Protein AF-X1BH68-F1 (afdb_monomer_lite)

InterPro domains:
  IPR002208 SecY/SEC61-alpha family [PF00344] (69-133)
  IPR002208 SecY/SEC61-alpha family [PTHR10906] (10-138)
  IPR023201 SecY domain superfamily [G3DSA:1.10.3370.10] (1-149)
  IPR023201 SecY domain superfamily [SSF103491] (1-146)

Secondary structure (DSSP, 8-state):
-HHHHHHHHHSHHHHHHHHHHHHHHHHHHHHTT-BPTT--HHHHHHHHTSTHHHHHHHHHTSTTTTTBTTSSTTHHHHHHHHHHHHHHHH-HHHHHHHHTTHHHHHHHHHHHHHHHHHHHHHHHHHHHHHHHHTT--SS--HHHHHTT-

Structure (mmCIF, N/CA/C/O backbone):
data_AF-X1BH68-F1
#
_entry.id   AF-X1BH68-F1
#
loop_
_atom_site.group_PDB
_atom_site.id
_atom_site.type_symbol
_atom_site.label_atom_id
_atom_site.label_alt_id
_atom_site.label_comp_id
_atom_site.label_asym_id
_atom_site.label_entity_id
_atom_site.label_seq_id
_atom_site.pdbx_PDB_ins_code
_atom_site.Cartn_x
_atom_site.Cartn_y
_atom_site.Cartn_z
_atom_site.occupancy
_atom_site.B_iso_or_equiv
_atom_site.auth_seq_id
_atom_site.auth_comp_id
_atom_site.auth_asym_id
_atom_site.auth_atom_id
_atom_site.pdbx_PDB_model_num
ATOM 1 N N . MET A 1 1 ? 5.792 -16.057 27.750 1.00 71.38 1 MET A N 1
ATOM 2 C CA . MET A 1 1 ? 5.597 -15.995 26.280 1.00 71.38 1 MET A CA 1
ATOM 3 C C . MET A 1 1 ? 5.374 -17.365 25.641 1.00 71.38 1 MET A C 1
ATOM 5 O O . MET A 1 1 ? 4.354 -17.532 24.990 1.00 71.38 1 MET A O 1
ATOM 9 N N . PHE A 1 2 ? 6.230 -18.369 25.869 1.00 80.75 2 PHE A N 1
ATOM 10 C CA . PHE A 1 2 ? 6.104 -19.688 25.215 1.00 80.75 2 PHE A CA 1
ATOM 11 C C . PHE A 1 2 ?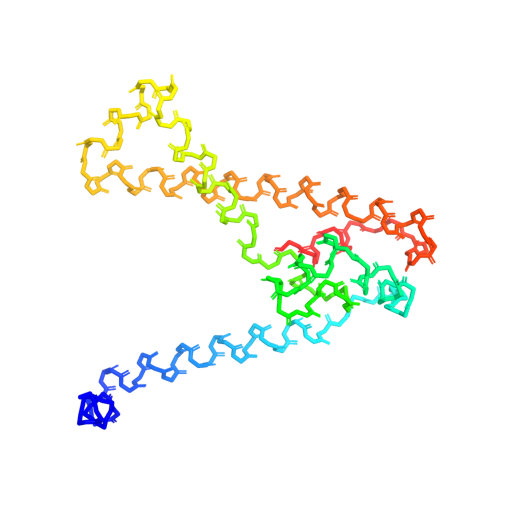 4.753 -20.394 25.457 1.00 80.75 2 PHE A C 1
ATOM 13 O O . PHE A 1 2 ? 4.131 -20.902 24.528 1.00 80.75 2 PHE A O 1
ATOM 20 N N . ARG A 1 3 ? 4.224 -20.329 26.689 1.00 80.12 3 ARG A N 1
ATOM 21 C CA . ARG A 1 3 ? 2.882 -20.847 27.024 1.00 80.12 3 ARG A CA 1
ATOM 22 C C . ARG A 1 3 ? 1.749 -20.152 26.255 1.00 80.12 3 ARG A C 1
ATOM 24 O O . ARG A 1 3 ? 0.751 -20.794 25.961 1.00 80.12 3 ARG A O 1
ATOM 31 N N . ALA A 1 4 ? 1.899 -18.872 25.903 1.00 81.19 4 ALA A N 1
ATOM 32 C CA . ALA A 1 4 ? 0.897 -18.135 25.130 1.00 81.19 4 ALA A CA 1
ATOM 33 C C . ALA A 1 4 ? 0.860 -18.602 23.667 1.00 81.19 4 ALA A C 1
ATOM 35 O O . ALA A 1 4 ? -0.222 -18.770 23.119 1.00 81.19 4 ALA A O 1
ATOM 36 N N . ILE A 1 5 ? 2.024 -18.900 23.077 1.00 81.69 5 ILE A N 1
ATOM 37 C CA . ILE A 1 5 ? 2.120 -19.485 21.731 1.00 81.69 5 ILE A CA 1
ATOM 38 C C . ILE A 1 5 ? 1.470 -20.875 21.723 1.00 81.69 5 ILE A C 1
ATOM 40 O O . ILE A 1 5 ? 0.596 -21.141 20.906 1.00 81.69 5 ILE A O 1
ATOM 44 N N . VAL A 1 6 ? 1.812 -21.739 22.685 1.00 82.75 6 VAL A N 1
ATOM 45 C CA . VAL A 1 6 ? 1.216 -23.085 22.794 1.00 82.75 6 VAL A CA 1
ATOM 46 C C . VAL A 1 6 ? -0.302 -23.018 23.018 1.00 82.75 6 VAL A C 1
ATOM 48 O O . VAL A 1 6 ? -1.054 -23.778 22.408 1.00 82.75 6 VAL A O 1
ATOM 51 N N . ASN A 1 7 ? -0.781 -22.081 23.839 1.00 80.81 7 ASN A N 1
ATOM 52 C CA . ASN A 1 7 ? -2.214 -21.885 24.062 1.00 80.81 7 ASN A CA 1
ATOM 53 C C . ASN A 1 7 ? -2.935 -21.314 22.830 1.00 80.81 7 ASN A C 1
ATOM 55 O O . ASN A 1 7 ? -4.075 -21.698 22.573 1.00 80.81 7 ASN A O 1
ATOM 59 N N . ALA A 1 8 ? -2.276 -20.472 22.029 1.00 79.44 8 ALA A N 1
ATOM 60 C CA . ALA A 1 8 ? -2.823 -19.964 20.772 1.00 79.44 8 ALA A CA 1
ATOM 61 C C . ALA A 1 8 ? -3.1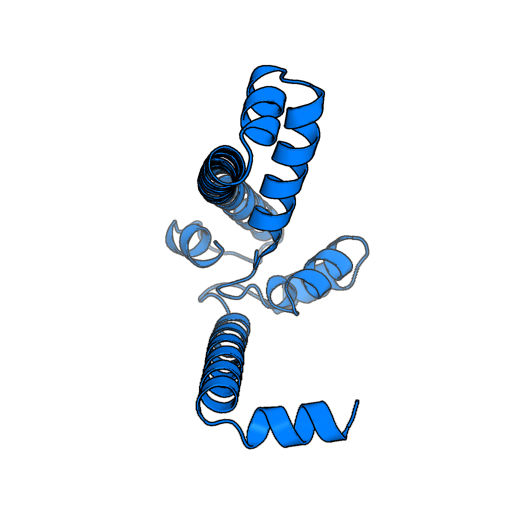08 -21.093 19.763 1.00 79.44 8 ALA A C 1
ATOM 63 O O . ALA A 1 8 ? -4.109 -21.040 19.053 1.00 79.44 8 ALA A O 1
ATOM 64 N N . PHE A 1 9 ? -2.294 -22.156 19.755 1.00 81.06 9 PHE A N 1
ATOM 65 C CA . PHE A 1 9 ? -2.546 -23.351 18.938 1.00 81.06 9 PHE A CA 1
ATOM 66 C C . PHE A 1 9 ? -3.611 -24.295 19.523 1.00 81.06 9 PHE A C 1
ATOM 68 O O . PHE A 1 9 ? -4.203 -25.077 18.777 1.00 81.06 9 PHE A O 1
ATOM 75 N N . ARG A 1 10 ? -3.888 -24.224 20.833 1.00 83.12 10 ARG A N 1
ATOM 76 C CA . ARG A 1 10 ? -4.943 -25.017 21.491 1.00 83.12 10 ARG A CA 1
ATOM 77 C C . ARG A 1 10 ? -6.341 -24.441 21.279 1.00 83.12 10 ARG A C 1
ATOM 79 O O . ARG A 1 10 ? -7.296 -25.199 21.134 1.00 83.12 10 ARG A O 1
ATOM 86 N N . ILE A 1 11 ? -6.479 -23.116 21.264 1.00 91.06 11 ILE A N 1
ATOM 87 C CA . ILE A 1 11 ? -7.777 -22.460 21.079 1.00 91.06 11 ILE A CA 1
ATOM 88 C C . ILE A 1 11 ? -8.183 -22.570 19.606 1.00 91.06 11 ILE A C 1
ATOM 90 O O . ILE A 1 11 ? -7.529 -22.002 18.731 1.00 91.06 11 ILE A O 1
ATOM 94 N N . LYS A 1 12 ? -9.287 -23.276 19.327 1.00 88.31 12 LYS A N 1
ATOM 95 C CA . LYS A 1 12 ? -9.767 -23.557 17.959 1.00 88.31 12 LYS A CA 1
ATOM 96 C C . LYS A 1 12 ? -9.915 -22.288 17.109 1.00 88.31 12 LYS A C 1
ATOM 98 O O . LYS A 1 12 ? -9.513 -22.290 15.949 1.00 88.31 12 LYS A O 1
ATOM 103 N N . GLU A 1 13 ? -10.446 -21.211 17.684 1.00 91.12 13 GLU A N 1
ATOM 104 C CA . GLU A 1 13 ? -10.624 -19.933 16.985 1.00 91.12 13 GLU A CA 1
ATOM 105 C C . GLU A 1 13 ? -9.285 -19.277 16.613 1.00 91.12 13 GLU A C 1
ATOM 107 O O . GLU A 1 13 ? -9.084 -18.884 15.464 1.00 91.12 13 GLU A O 1
ATOM 112 N N . VAL A 1 14 ? -8.340 -19.212 17.556 1.00 90.25 14 VAL A N 1
ATOM 113 C CA . VAL A 1 14 ? -7.022 -18.596 17.335 1.00 90.25 14 VAL A CA 1
ATOM 114 C C . VAL A 1 14 ? -6.209 -19.411 16.333 1.00 90.25 14 VAL A C 1
ATOM 116 O O . VAL A 1 14 ? -5.656 -18.846 15.392 1.00 90.25 14 VAL A O 1
ATOM 119 N N . ARG A 1 15 ? -6.214 -20.742 16.456 1.00 89.31 15 ARG A N 1
ATOM 120 C CA . ARG A 1 15 ? -5.587 -21.653 15.492 1.00 89.31 15 ARG A CA 1
ATOM 121 C C . ARG A 1 15 ? -6.118 -21.438 14.074 1.00 89.31 15 ARG A C 1
ATOM 123 O O . ARG A 1 15 ? -5.327 -21.368 13.140 1.00 89.31 15 ARG A O 1
ATOM 130 N N . ASN A 1 16 ? -7.435 -21.314 13.905 1.00 91.19 16 ASN A N 1
ATOM 131 C CA . ASN A 1 16 ? -8.033 -21.083 12.589 1.00 91.19 16 ASN A CA 1
ATOM 132 C C . ASN A 1 16 ? -7.607 -19.728 11.997 1.00 91.19 16 ASN A C 1
ATOM 134 O O . ASN A 1 16 ? -7.290 -19.665 10.812 1.00 91.19 16 ASN A O 1
ATOM 138 N N . ARG A 1 17 ? -7.528 -18.664 12.812 1.00 91.06 17 ARG A N 1
ATOM 139 C CA . ARG A 1 17 ? -7.006 -17.358 12.370 1.00 91.06 17 ARG A CA 1
ATOM 140 C C . ARG A 1 17 ? -5.525 -17.433 11.983 1.00 91.06 17 ARG A C 1
ATOM 142 O O . ARG A 1 17 ? -5.149 -16.875 10.961 1.00 91.06 17 ARG A O 1
ATOM 149 N N . ILE A 1 18 ? -4.697 -18.153 12.747 1.00 90.62 18 ILE A N 1
ATOM 150 C CA . ILE A 1 18 ? -3.273 -18.364 12.424 1.00 90.62 18 ILE A CA 1
ATOM 151 C C . ILE A 1 18 ? -3.125 -19.096 11.086 1.00 90.62 18 ILE A C 1
ATOM 153 O O . ILE A 1 18 ? -2.375 -18.641 10.226 1.00 90.62 18 ILE A O 1
ATOM 157 N N . LEU A 1 19 ? -3.852 -20.200 10.891 1.00 92.00 19 LEU A N 1
ATOM 158 C CA . LEU A 1 19 ? -3.818 -20.966 9.642 1.00 92.00 19 LEU A CA 1
ATOM 159 C C . LEU A 1 19 ? -4.281 -20.129 8.446 1.00 92.00 19 LEU A C 1
ATOM 161 O O . LEU A 1 19 ? -3.669 -20.199 7.385 1.00 92.00 19 LEU A O 1
ATOM 165 N N . PHE A 1 20 ? -5.311 -19.301 8.626 1.00 94.44 20 PHE A N 1
ATOM 166 C CA . PHE A 1 20 ? -5.771 -18.370 7.600 1.00 94.44 20 PHE A CA 1
ATOM 167 C C . PHE A 1 20 ? -4.694 -17.341 7.231 1.00 94.44 20 PHE A C 1
ATOM 169 O O . PHE A 1 20 ? -4.392 -17.167 6.053 1.00 94.44 20 PHE A O 1
ATOM 176 N N . THR A 1 21 ? -4.057 -16.712 8.224 1.00 93.44 21 THR A N 1
ATOM 177 C CA . THR A 1 21 ? -2.965 -15.757 7.988 1.00 93.44 21 THR A CA 1
ATOM 178 C C . THR A 1 21 ? -1.784 -16.417 7.275 1.00 93.44 21 THR A C 1
ATOM 180 O O . THR A 1 21 ? -1.284 -15.866 6.298 1.00 93.44 21 THR A O 1
ATOM 183 N N . ILE A 1 22 ? -1.356 -17.608 7.710 1.00 93.56 22 ILE A N 1
ATOM 184 C CA . ILE A 1 22 ? -0.287 -18.368 7.039 1.00 93.56 22 ILE A CA 1
ATOM 185 C C . ILE A 1 22 ? -0.690 -18.711 5.598 1.00 93.56 22 ILE A C 1
ATOM 187 O O . ILE A 1 22 ? 0.131 -18.573 4.695 1.00 93.56 22 ILE A O 1
ATOM 191 N N . GLY A 1 23 ? -1.947 -19.096 5.366 1.00 93.88 23 GLY A N 1
ATOM 192 C CA . GLY A 1 23 ? -2.481 -19.358 4.029 1.00 93.88 23 GLY A CA 1
ATOM 193 C C . GLY A 1 23 ? -2.400 -18.138 3.109 1.00 93.88 23 GLY A C 1
ATOM 194 O O . GLY A 1 23 ? -1.895 -18.248 1.994 1.00 93.88 23 GLY A O 1
ATOM 195 N N . ILE A 1 24 ? -2.810 -16.957 3.584 1.00 91.56 24 ILE A N 1
ATOM 196 C CA . ILE A 1 24 ? -2.679 -15.705 2.820 1.00 91.56 24 ILE A CA 1
ATOM 197 C C . ILE A 1 24 ? -1.209 -15.393 2.523 1.00 91.56 24 ILE A C 1
ATOM 199 O O . ILE A 1 24 ? -0.874 -15.051 1.390 1.00 91.56 24 ILE A O 1
ATOM 203 N N . LEU A 1 25 ? -0.319 -15.533 3.509 1.00 89.75 25 LEU A N 1
ATOM 204 C CA . LEU A 1 25 ? 1.114 -15.298 3.311 1.00 89.75 25 LEU A CA 1
ATOM 205 C C . LEU A 1 25 ? 1.718 -16.263 2.282 1.00 89.75 25 LEU A C 1
ATOM 207 O O . LEU A 1 25 ? 2.571 -15.853 1.496 1.00 89.75 25 LEU A O 1
ATOM 211 N N . ALA A 1 26 ? 1.267 -17.519 2.253 1.00 89.88 26 ALA A N 1
ATOM 212 C CA . ALA A 1 26 ? 1.681 -18.495 1.251 1.00 89.88 26 ALA A CA 1
ATOM 213 C C . ALA A 1 26 ? 1.212 -18.099 -0.160 1.00 89.88 26 ALA A C 1
ATOM 215 O O . ALA A 1 26 ? 2.006 -18.163 -1.095 1.00 89.88 26 ALA A O 1
ATOM 216 N N . ILE A 1 27 ? -0.031 -17.624 -0.311 1.00 88.88 27 ILE A N 1
ATOM 217 C CA . ILE A 1 27 ? -0.558 -17.118 -1.592 1.00 88.88 27 ILE A CA 1
ATOM 218 C C . ILE A 1 27 ? 0.239 -15.896 -2.063 1.00 88.88 27 ILE A C 1
ATOM 220 O O . ILE A 1 27 ? 0.662 -15.851 -3.217 1.00 88.88 27 ILE A O 1
ATOM 224 N N . TYR A 1 28 ? 0.506 -14.937 -1.171 1.00 84.94 28 TYR A N 1
ATOM 225 C CA . TYR A 1 28 ? 1.345 -13.776 -1.482 1.00 84.94 28 TYR A CA 1
ATOM 226 C C . TYR A 1 28 ? 2.746 -14.204 -1.936 1.00 84.94 28 TYR A C 1
ATOM 228 O O . TYR A 1 28 ? 3.239 -13.740 -2.961 1.00 84.94 28 TYR A O 1
ATOM 236 N N . ARG A 1 29 ? 3.374 -15.142 -1.214 1.00 84.75 29 ARG A N 1
ATOM 237 C CA . ARG A 1 29 ? 4.689 -15.691 -1.575 1.00 84.75 29 ARG A CA 1
ATOM 238 C C . ARG A 1 29 ? 4.678 -16.418 -2.913 1.00 84.75 29 ARG A C 1
ATOM 240 O O . ARG A 1 29 ? 5.662 -16.330 -3.639 1.00 84.75 29 ARG A O 1
ATOM 247 N N . PHE A 1 30 ? 3.601 -17.123 -3.242 1.00 85.56 30 PHE A N 1
ATOM 248 C CA . PHE A 1 30 ? 3.450 -17.751 -4.549 1.00 85.56 30 PHE A CA 1
ATOM 249 C C . PHE A 1 30 ? 3.375 -16.689 -5.652 1.00 85.56 30 PHE A C 1
ATOM 251 O O . PHE A 1 30 ? 4.158 -16.751 -6.592 1.00 85.56 30 PHE A O 1
ATOM 258 N N . GLY A 1 31 ? 2.539 -15.658 -5.488 1.00 81.00 31 GLY A N 1
ATOM 259 C CA . GLY A 1 31 ? 2.440 -14.549 -6.445 1.00 81.00 31 GLY A CA 1
ATOM 260 C C . GLY A 1 31 ? 3.740 -13.755 -6.618 1.00 81.00 31 GLY A C 1
ATOM 261 O O . GLY A 1 31 ? 4.093 -13.399 -7.736 1.00 81.00 31 GLY A O 1
ATOM 262 N N . ALA A 1 32 ? 4.510 -13.560 -5.545 1.00 76.31 32 ALA A N 1
ATOM 263 C CA . ALA A 1 32 ? 5.824 -12.909 -5.591 1.00 76.31 32 ALA A CA 1
ATOM 264 C C . ALA A 1 32 ? 6.911 -13.740 -6.309 1.00 76.31 32 ALA A C 1
ATOM 266 O O . ALA A 1 32 ? 7.971 -13.210 -6.633 1.00 76.31 32 ALA A O 1
ATOM 267 N N . ASN A 1 33 ? 6.672 -15.032 -6.559 1.00 79.50 33 ASN A N 1
ATOM 268 C CA . ASN A 1 33 ? 7.563 -15.887 -7.347 1.00 79.50 33 ASN A CA 1
ATOM 269 C C . ASN A 1 33 ? 7.128 -16.023 -8.814 1.00 79.50 33 ASN A C 1
ATOM 271 O O . ASN A 1 33 ? 7.909 -16.526 -9.619 1.00 79.50 33 ASN A O 1
ATOM 275 N N . ILE A 1 34 ? 5.909 -15.600 -9.167 1.00 79.75 34 ILE A N 1
ATOM 276 C CA . ILE A 1 34 ? 5.437 -15.592 -10.554 1.00 79.75 34 ILE A CA 1
ATOM 277 C C . ILE A 1 34 ? 5.993 -14.341 -11.224 1.00 79.75 34 ILE A C 1
ATOM 279 O O . ILE A 1 34 ? 5.527 -13.230 -10.967 1.00 79.75 34 ILE A O 1
ATOM 283 N N . THR A 1 35 ? 6.998 -14.529 -12.074 1.00 74.62 35 THR A N 1
ATOM 284 C CA . THR A 1 35 ? 7.562 -13.462 -12.901 1.00 74.62 35 THR A CA 1
ATOM 285 C C . THR A 1 35 ? 6.614 -13.099 -14.034 1.00 74.62 35 THR A C 1
ATOM 287 O O . THR A 1 35 ? 5.880 -13.941 -14.560 1.00 74.62 35 THR A O 1
ATOM 290 N N . LEU A 1 36 ? 6.616 -11.825 -14.413 1.00 72.38 36 LEU A N 1
ATOM 291 C CA . LEU A 1 36 ? 5.774 -11.355 -15.502 1.00 72.38 36 LEU A CA 1
ATOM 292 C C . LEU A 1 36 ? 6.259 -11.912 -16.847 1.00 72.38 36 LEU A C 1
ATOM 294 O O . LEU A 1 36 ? 7.455 -11.843 -17.151 1.00 72.38 36 LEU A O 1
ATOM 298 N N . PRO A 1 37 ? 5.352 -12.454 -17.680 1.00 66.25 37 PRO A N 1
ATOM 299 C CA . PRO A 1 37 ? 5.728 -13.003 -18.972 1.00 66.25 37 PRO A CA 1
ATOM 300 C C . PRO A 1 37 ? 6.276 -11.897 -19.882 1.00 66.25 37 PRO A C 1
ATOM 302 O O . PRO A 1 37 ? 5.675 -10.830 -20.032 1.00 66.25 37 PRO A O 1
ATOM 305 N N . GLY A 1 38 ? 7.423 -12.164 -20.509 1.00 64.62 38 GLY A N 1
ATOM 306 C CA . GLY A 1 38 ? 8.071 -11.238 -21.440 1.00 64.62 38 GLY A CA 1
ATOM 307 C C . GLY A 1 38 ? 9.028 -10.225 -20.805 1.00 64.62 38 GLY A C 1
ATOM 308 O O . GLY A 1 38 ? 9.470 -9.326 -21.515 1.00 64.62 38 GLY A O 1
ATOM 309 N N . VAL A 1 39 ? 9.361 -10.361 -19.516 1.00 69.69 39 VAL A N 1
ATOM 310 C CA . VAL A 1 39 ? 10.359 -9.518 -18.840 1.00 69.69 39 VAL A CA 1
ATOM 311 C C . VAL A 1 39 ? 11.651 -10.291 -18.601 1.00 69.69 39 VAL A C 1
ATOM 313 O O . VAL A 1 39 ? 11.632 -11.411 -18.089 1.00 69.69 39 VAL A O 1
ATOM 316 N N . ASP A 1 40 ? 12.781 -9.682 -18.956 1.00 71.56 40 ASP A N 1
ATOM 317 C CA . ASP A 1 40 ? 14.102 -10.233 -18.660 1.00 71.56 40 ASP A CA 1
ATOM 318 C C . ASP A 1 40 ? 14.544 -9.832 -17.244 1.00 71.56 40 ASP A C 1
ATOM 320 O O . ASP A 1 40 ? 15.091 -8.750 -17.016 1.00 71.56 40 ASP A O 1
ATOM 324 N N . ALA A 1 41 ? 14.281 -10.715 -16.277 1.00 68.56 41 ALA A N 1
ATOM 325 C CA . ALA A 1 41 ? 14.610 -10.496 -14.869 1.00 68.56 41 ALA A CA 1
ATOM 326 C C . ALA A 1 41 ? 16.124 -10.414 -14.602 1.00 68.56 41 ALA A C 1
ATOM 328 O O . ALA A 1 41 ? 16.525 -9.835 -13.596 1.00 68.56 41 ALA A O 1
ATOM 329 N N . THR A 1 42 ? 16.979 -10.945 -15.484 1.00 69.06 42 THR A N 1
ATOM 330 C CA . THR A 1 42 ? 18.437 -10.912 -15.264 1.00 69.06 42 THR A CA 1
ATOM 331 C C . THR A 1 42 ? 18.994 -9.493 -15.353 1.00 69.06 42 THR A C 1
ATOM 333 O O . THR A 1 42 ? 19.742 -9.069 -14.477 1.00 69.06 42 THR A O 1
ATOM 336 N N . LYS A 1 43 ? 18.509 -8.703 -16.317 1.00 67.88 43 LYS A N 1
ATOM 337 C CA . LYS A 1 43 ? 18.861 -7.280 -16.465 1.00 67.88 43 LYS A CA 1
ATOM 338 C C . LYS A 1 43 ? 18.321 -6.400 -15.338 1.00 67.88 43 LYS A C 1
ATOM 340 O O . LYS A 1 43 ? 18.854 -5.326 -15.075 1.00 67.88 43 LYS A O 1
ATOM 345 N N . ILE A 1 44 ? 17.241 -6.837 -14.690 1.00 69.75 44 ILE A N 1
ATOM 346 C CA . ILE A 1 44 ? 16.638 -6.141 -13.548 1.00 69.75 44 ILE A CA 1
ATOM 347 C C . ILE A 1 44 ? 17.439 -6.435 -12.280 1.00 69.75 44 ILE A C 1
ATOM 349 O O . ILE A 1 44 ? 17.736 -5.511 -11.530 1.00 69.75 44 ILE A O 1
ATOM 353 N N . LEU A 1 45 ? 17.853 -7.686 -12.069 1.00 68.19 45 LEU A N 1
ATOM 354 C CA . LEU A 1 45 ? 18.689 -8.077 -10.932 1.00 68.19 45 LEU A CA 1
ATOM 355 C C . LEU A 1 45 ? 20.017 -7.309 -10.899 1.00 68.19 45 LEU A C 1
ATOM 357 O O . LEU A 1 45 ? 20.372 -6.782 -9.848 1.00 68.19 45 LEU A O 1
ATOM 361 N N . GLU A 1 46 ? 20.685 -7.144 -12.045 1.00 68.75 46 GLU A N 1
ATOM 362 C CA . GLU A 1 46 ? 21.930 -6.360 -12.144 1.00 68.75 46 GLU A CA 1
ATOM 363 C C . GLU A 1 46 ? 21.754 -4.886 -11.729 1.00 68.75 46 GLU A C 1
ATOM 365 O O . GLU A 1 46 ? 22.675 -4.268 -11.198 1.00 68.75 46 GLU A O 1
ATOM 370 N N . GLN A 1 47 ? 20.563 -4.314 -11.929 1.00 66.19 47 GLN A N 1
ATOM 371 C CA . GLN A 1 47 ? 20.225 -2.952 -11.494 1.00 66.19 47 GLN A CA 1
ATOM 372 C C . GLN A 1 47 ? 19.837 -2.903 -10.007 1.00 66.19 47 GLN A C 1
ATOM 374 O O . GLN A 1 47 ? 20.162 -1.945 -9.302 1.00 66.19 47 GLN A O 1
ATOM 379 N N . VAL A 1 48 ? 19.140 -3.933 -9.517 1.00 67.75 48 VAL A N 1
ATOM 380 C CA . VAL A 1 48 ? 18.574 -3.995 -8.160 1.00 67.75 48 VAL A CA 1
ATOM 381 C C . VAL A 1 48 ? 19.633 -4.253 -7.086 1.00 67.75 48 VAL A C 1
ATOM 383 O O . VAL A 1 48 ? 19.466 -3.788 -5.959 1.00 67.75 48 VAL A O 1
ATOM 386 N N . GLU A 1 49 ? 20.759 -4.887 -7.421 1.00 65.62 49 GLU A N 1
ATOM 387 C CA . GLU A 1 49 ? 21.881 -5.091 -6.486 1.00 65.62 49 GLU A CA 1
ATOM 388 C C . GLU A 1 49 ? 22.584 -3.788 -6.051 1.00 65.62 49 GLU A C 1
ATOM 390 O O . GLU A 1 49 ? 23.427 -3.803 -5.152 1.00 65.62 49 GLU A O 1
ATOM 395 N N . THR A 1 50 ? 22.216 -2.636 -6.624 1.00 62.00 50 THR A N 1
ATOM 396 C CA . THR A 1 50 ? 22.843 -1.346 -6.317 1.00 62.00 50 THR A CA 1
ATOM 397 C C . THR A 1 50 ? 21.911 -0.371 -5.578 1.00 62.00 50 THR A C 1
ATOM 399 O O . THR A 1 50 ? 20.792 -0.066 -5.993 1.00 62.00 50 THR A O 1
ATOM 402 N N . GLY A 1 51 ? 22.396 0.177 -4.456 1.00 71.50 51 GLY A N 1
ATOM 403 C CA . GLY A 1 51 ? 21.845 1.377 -3.814 1.00 71.50 51 GLY A CA 1
ATOM 404 C C . GLY A 1 51 ? 20.384 1.292 -3.344 1.00 71.50 51 GLY A C 1
ATOM 405 O O . GLY A 1 51 ? 19.952 0.322 -2.725 1.00 71.50 51 GLY A O 1
ATOM 406 N N . VAL A 1 52 ? 19.621 2.363 -3.591 1.00 74.00 52 VAL A N 1
ATOM 407 C CA . VAL A 1 52 ? 18.231 2.545 -3.119 1.00 74.00 52 VAL A CA 1
ATOM 408 C C . VAL A 1 52 ? 17.284 1.468 -3.666 1.00 74.00 52 VAL A C 1
ATOM 410 O O . VAL A 1 52 ? 16.303 1.123 -3.006 1.00 74.00 52 VAL A O 1
ATOM 413 N N . MET A 1 53 ? 17.596 0.885 -4.827 1.00 72.62 53 MET A N 1
ATOM 414 C CA . MET A 1 53 ? 16.757 -0.129 -5.465 1.00 72.62 53 MET A CA 1
ATOM 415 C C . MET A 1 53 ? 16.738 -1.450 -4.683 1.00 72.62 53 MET A C 1
ATOM 417 O O . MET A 1 53 ? 15.681 -2.063 -4.544 1.00 72.62 53 MET A O 1
ATOM 421 N N . GLY A 1 54 ? 17.865 -1.839 -4.077 1.00 76.62 54 GLY A N 1
ATOM 422 C CA . GLY A 1 54 ? 17.937 -3.019 -3.210 1.00 76.62 54 GLY A CA 1
ATOM 423 C C . GLY A 1 54 ? 17.122 -2.862 -1.922 1.00 76.62 54 GLY A C 1
ATOM 424 O O . GLY A 1 54 ? 16.495 -3.810 -1.450 1.00 76.62 54 GLY A O 1
ATOM 425 N N . LEU A 1 55 ? 17.041 -1.639 -1.381 1.00 78.56 55 LEU A N 1
ATOM 426 C CA . LEU A 1 55 ? 16.151 -1.344 -0.255 1.00 78.56 55 LEU A CA 1
ATOM 427 C C . LEU A 1 55 ? 14.679 -1.481 -0.668 1.00 78.56 55 LEU A C 1
ATOM 429 O O . LEU A 1 55 ? 13.883 -2.051 0.078 1.00 78.56 55 LEU A O 1
ATOM 433 N N . MET A 1 56 ? 14.318 -1.000 -1.861 1.00 75.94 56 MET A N 1
ATOM 434 C CA . MET A 1 56 ? 12.965 -1.173 -2.397 1.00 75.94 56 MET A CA 1
ATOM 435 C C . MET A 1 56 ? 12.616 -2.656 -2.589 1.00 75.94 56 MET A C 1
ATOM 437 O O . MET A 1 56 ? 11.512 -3.069 -2.230 1.00 75.94 56 MET A O 1
ATOM 441 N N . ASP A 1 57 ? 13.559 -3.474 -3.064 1.00 80.31 57 ASP A N 1
ATOM 442 C CA . ASP A 1 57 ? 13.350 -4.913 -3.234 1.00 80.31 57 ASP A CA 1
ATOM 443 C C . ASP A 1 57 ? 13.159 -5.655 -1.903 1.00 80.31 57 ASP A C 1
ATOM 445 O O . ASP A 1 57 ? 12.231 -6.460 -1.776 1.00 80.31 57 ASP A O 1
ATOM 449 N N . LEU A 1 58 ? 13.934 -5.311 -0.870 1.00 81.00 58 LEU A N 1
ATOM 450 C CA . LEU A 1 58 ? 13.764 -5.854 0.484 1.00 81.00 58 LEU A CA 1
ATOM 451 C C . LEU A 1 58 ? 12.350 -5.627 1.029 1.00 81.00 58 LEU A C 1
ATOM 453 O O . LEU A 1 58 ? 11.738 -6.541 1.584 1.00 81.00 58 LEU A O 1
ATOM 457 N N . PHE A 1 59 ? 11.810 -4.426 0.840 1.00 77.00 59 PHE A N 1
ATOM 458 C CA . PHE A 1 59 ? 10.455 -4.093 1.275 1.00 77.00 59 PHE A CA 1
ATOM 459 C C . PHE A 1 59 ? 9.360 -4.730 0.404 1.00 77.00 59 PHE A C 1
ATOM 461 O O . PHE A 1 59 ? 8.258 -4.961 0.901 1.00 77.00 59 PHE A O 1
ATOM 468 N N . SER A 1 60 ? 9.654 -5.059 -0.858 1.00 74.69 60 SER A N 1
ATOM 469 C CA . SER A 1 60 ? 8.765 -5.865 -1.714 1.00 74.69 60 SER A CA 1
ATOM 470 C C . SER A 1 60 ? 8.818 -7.369 -1.383 1.00 74.69 60 SER A C 1
ATOM 472 O O . SER A 1 60 ? 7.919 -8.133 -1.741 1.00 74.69 60 SER A O 1
ATOM 474 N N . GLY A 1 61 ? 9.851 -7.809 -0.654 1.00 75.62 61 GLY A N 1
ATOM 475 C CA . GLY A 1 61 ? 10.095 -9.211 -0.312 1.00 75.62 61 GLY A CA 1
ATOM 476 C C . GLY A 1 61 ? 10.816 -10.010 -1.403 1.00 75.62 61 GLY A C 1
ATOM 477 O O . GLY A 1 61 ? 10.665 -11.237 -1.428 1.00 75.62 61 GLY A O 1
ATOM 478 N N . GLY A 1 62 ? 11.576 -9.338 -2.277 1.00 75.88 62 GLY A N 1
ATOM 479 C CA . GLY A 1 62 ? 12.272 -9.934 -3.426 1.00 75.88 62 GLY A CA 1
ATOM 480 C C . GLY A 1 62 ? 11.452 -9.961 -4.723 1.00 75.88 62 GLY A C 1
ATOM 481 O O . GLY A 1 62 ? 11.855 -10.594 -5.701 1.00 75.88 62 GLY A O 1
ATOM 482 N N . ALA A 1 63 ? 10.261 -9.352 -4.714 1.00 75.50 63 ALA A N 1
ATOM 483 C CA . ALA A 1 63 ? 9.339 -9.350 -5.848 1.00 75.50 63 ALA A CA 1
ATOM 484 C C . ALA A 1 63 ? 9.800 -8.391 -6.954 1.00 75.50 63 ALA A C 1
ATOM 486 O O . ALA A 1 63 ? 9.562 -8.652 -8.132 1.00 75.50 63 ALA A O 1
ATOM 487 N N . LEU A 1 64 ? 10.483 -7.309 -6.578 1.00 74.25 64 LEU A N 1
ATOM 488 C CA . LEU A 1 64 ? 10.946 -6.267 -7.482 1.00 74.25 64 LEU A CA 1
ATOM 489 C C . LEU A 1 64 ? 12.161 -6.723 -8.301 1.00 74.25 64 LEU A C 1
ATOM 491 O O . LEU A 1 64 ? 12.177 -6.527 -9.514 1.00 74.25 64 LEU A O 1
ATOM 495 N N . GLY A 1 65 ? 13.120 -7.412 -7.677 1.00 68.75 65 GLY A N 1
ATOM 496 C CA . GLY A 1 65 ? 14.279 -8.004 -8.354 1.00 68.75 65 GLY A CA 1
ATOM 497 C C . GLY A 1 65 ? 13.893 -9.037 -9.412 1.00 68.75 65 GLY A C 1
ATOM 498 O O . GLY A 1 65 ? 14.593 -9.217 -10.399 1.00 68.75 65 GLY A O 1
ATOM 499 N N . ARG A 1 66 ? 12.739 -9.688 -9.246 1.00 71.19 66 ARG A N 1
ATOM 500 C CA . ARG A 1 66 ? 12.212 -10.693 -10.182 1.00 71.19 66 ARG A CA 1
ATOM 501 C C . ARG A 1 66 ? 11.125 -10.156 -11.108 1.00 71.19 66 ARG A C 1
ATOM 503 O O . ARG A 1 66 ? 10.660 -10.894 -11.973 1.00 71.19 66 ARG A O 1
ATOM 510 N N . PHE A 1 67 ? 10.716 -8.904 -10.915 1.00 73.31 67 PHE A N 1
ATOM 511 C CA . PHE A 1 67 ? 9.600 -8.277 -11.614 1.00 73.31 67 PHE A CA 1
ATOM 512 C C . PHE A 1 67 ? 8.340 -9.167 -11.611 1.00 73.31 67 PHE A C 1
ATOM 514 O O . PHE A 1 67 ? 7.808 -9.576 -12.647 1.00 73.31 67 PHE A O 1
ATOM 521 N N . ALA A 1 68 ? 7.917 -9.548 -10.405 1.00 74.50 68 ALA A N 1
ATOM 522 C CA . ALA A 1 68 ? 6.776 -10.421 -10.162 1.00 74.50 68 ALA A CA 1
ATOM 523 C C . ALA A 1 68 ? 5.427 -9.680 -10.170 1.00 74.50 68 ALA A C 1
ATOM 525 O O . ALA A 1 68 ? 5.372 -8.449 -10.121 1.00 74.50 68 ALA A O 1
ATOM 526 N N . VAL A 1 69 ? 4.326 -10.438 -10.148 1.00 71.44 69 VAL A N 1
ATOM 527 C CA . VAL A 1 69 ? 2.949 -9.898 -10.152 1.00 71.44 69 VAL A CA 1
ATOM 528 C C . VAL A 1 69 ? 2.646 -8.978 -8.945 1.00 71.44 69 VAL A C 1
ATOM 530 O O . VAL A 1 69 ? 1.744 -8.157 -8.966 1.00 71.44 69 VAL A O 1
ATOM 533 N N . PHE A 1 70 ? 3.430 -9.060 -7.868 1.00 74.38 70 PHE A N 1
ATOM 534 C CA . PHE A 1 70 ? 3.305 -8.165 -6.707 1.00 74.38 70 PHE A CA 1
ATOM 535 C C . PHE A 1 70 ? 4.551 -7.301 -6.496 1.00 74.38 70 PHE A C 1
ATOM 537 O O . PHE A 1 70 ? 4.964 -7.075 -5.360 1.00 74.38 70 PHE A O 1
ATOM 544 N N . SER A 1 71 ? 5.172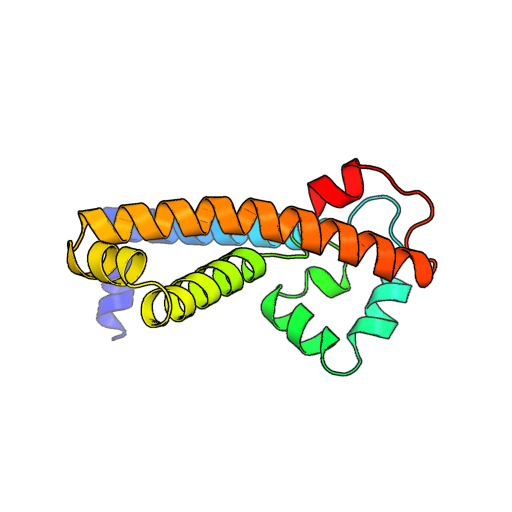 -6.826 -7.579 1.00 75.00 71 SER A N 1
ATOM 545 C CA . SER A 1 71 ? 6.427 -6.060 -7.504 1.00 75.00 71 SER A CA 1
ATOM 546 C C . SER A 1 71 ? 6.325 -4.786 -6.655 1.00 75.00 71 SER A C 1
ATOM 548 O O . SER A 1 71 ? 7.280 -4.456 -5.956 1.00 75.00 71 SER A O 1
ATOM 550 N N . LEU A 1 72 ? 5.183 -4.082 -6.669 1.00 77.88 72 LEU A N 1
ATOM 551 C CA . LEU A 1 72 ? 4.962 -2.917 -5.795 1.00 77.88 72 LEU A CA 1
ATOM 552 C C . LEU A 1 72 ? 4.602 -3.314 -4.352 1.00 77.88 72 LEU A C 1
ATOM 554 O O . LEU A 1 72 ? 4.850 -2.555 -3.410 1.00 77.88 72 LEU A O 1
ATOM 558 N N . GLY A 1 73 ? 4.037 -4.507 -4.160 1.00 82.69 73 GLY A N 1
ATOM 559 C CA . GLY A 1 73 ? 3.641 -5.033 -2.858 1.00 82.69 73 GLY A CA 1
ATOM 560 C C . GLY A 1 73 ? 2.731 -4.078 -2.076 1.00 82.69 73 GLY A C 1
ATOM 561 O O . GLY A 1 73 ? 1.802 -3.475 -2.605 1.00 82.69 73 GLY A O 1
ATOM 562 N N . ILE A 1 74 ? 3.001 -3.926 -0.778 1.00 84.94 74 ILE A N 1
ATOM 563 C CA . ILE A 1 74 ? 2.188 -3.094 0.130 1.00 84.94 74 ILE A CA 1
ATOM 564 C C . ILE A 1 74 ? 2.687 -1.629 0.160 1.00 84.94 74 ILE A C 1
ATOM 566 O O . ILE A 1 74 ? 2.055 -0.766 0.775 1.00 84.94 74 ILE A O 1
ATOM 570 N N . MET A 1 75 ? 3.797 -1.306 -0.523 1.00 85.50 75 MET A N 1
ATOM 571 C CA . MET A 1 75 ? 4.402 0.033 -0.488 1.00 85.50 75 MET A CA 1
ATOM 572 C C . MET A 1 75 ? 3.440 1.168 -0.866 1.00 85.50 75 MET A C 1
ATOM 574 O O . MET A 1 75 ? 3.377 2.132 -0.100 1.00 85.50 75 MET A O 1
ATOM 578 N N . PRO A 1 76 ? 2.637 1.080 -1.946 1.00 89.12 76 PRO A N 1
ATOM 579 C CA . PRO A 1 76 ? 1.729 2.166 -2.313 1.00 89.12 76 PRO A CA 1
ATOM 580 C C . PRO A 1 76 ? 0.732 2.503 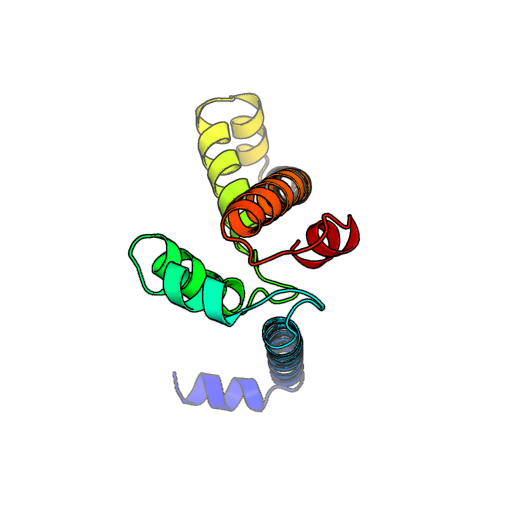-1.193 1.00 89.12 76 PRO A C 1
ATOM 582 O O . PRO A 1 76 ? 0.353 3.663 -1.014 1.00 89.12 76 PRO A O 1
ATOM 585 N N . TYR A 1 77 ? 0.334 1.506 -0.391 1.00 91.31 77 TYR A N 1
ATOM 586 C CA . TYR A 1 77 ? -0.557 1.705 0.754 1.00 91.31 77 TYR A CA 1
ATOM 587 C C . TYR A 1 77 ? 0.147 2.363 1.939 1.00 91.31 77 TYR A C 1
ATOM 589 O O . TYR A 1 77 ? -0.413 3.268 2.567 1.00 91.31 77 TYR A O 1
ATOM 597 N N . ILE A 1 78 ? 1.381 1.943 2.228 1.00 90.81 78 ILE A N 1
ATOM 598 C CA . ILE A 1 78 ? 2.213 2.560 3.268 1.00 90.81 78 ILE A CA 1
ATOM 599 C C . ILE A 1 78 ? 2.437 4.035 2.926 1.00 90.81 78 ILE A C 1
ATOM 601 O O . ILE A 1 78 ? 2.165 4.905 3.752 1.00 90.81 78 ILE A O 1
ATOM 605 N N . THR A 1 79 ? 2.838 4.329 1.688 1.00 92.00 79 THR A N 1
ATOM 606 C CA . THR A 1 79 ? 3.060 5.698 1.215 1.00 92.00 79 THR A CA 1
ATOM 607 C C . THR A 1 79 ? 1.779 6.533 1.266 1.00 92.00 79 THR A C 1
ATOM 609 O O . THR A 1 79 ? 1.806 7.628 1.824 1.00 92.00 79 THR A O 1
ATOM 612 N N . ALA A 1 80 ? 0.642 6.023 0.775 1.00 93.50 80 ALA A N 1
ATOM 613 C CA . ALA A 1 80 ? -0.648 6.722 0.862 1.00 93.50 80 ALA A CA 1
ATOM 614 C C . ALA A 1 80 ? -1.037 7.056 2.313 1.00 93.50 80 ALA A C 1
ATOM 616 O O . ALA A 1 80 ? -1.499 8.160 2.607 1.00 93.50 80 ALA A O 1
ATOM 617 N N . SER A 1 81 ? -0.825 6.111 3.231 1.00 92.62 81 SER A N 1
ATOM 618 C CA . SER A 1 81 ? -1.138 6.290 4.651 1.00 92.62 81 SER A CA 1
ATOM 619 C C . SER A 1 81 ? -0.260 7.366 5.293 1.00 92.62 81 SER A C 1
ATOM 621 O O . SER A 1 81 ? -0.774 8.194 6.044 1.00 92.62 81 SER A O 1
ATOM 623 N N . ILE A 1 82 ? 1.035 7.404 4.962 1.00 93.69 82 ILE A N 1
ATOM 624 C CA . ILE A 1 82 ? 1.963 8.448 5.425 1.00 93.69 82 ILE A CA 1
ATOM 625 C C . ILE A 1 82 ? 1.568 9.812 4.851 1.00 93.69 82 ILE A C 1
ATOM 627 O O . ILE A 1 82 ? 1.489 10.783 5.599 1.00 93.69 82 ILE A O 1
ATOM 631 N N . ILE A 1 83 ? 1.248 9.894 3.555 1.00 93.88 83 ILE A N 1
ATOM 632 C CA . ILE A 1 83 ? 0.777 11.139 2.929 1.00 93.88 83 ILE A CA 1
ATOM 633 C C . ILE A 1 83 ? -0.456 11.664 3.665 1.00 93.88 83 ILE A C 1
ATOM 635 O O . ILE A 1 83 ? -0.495 12.833 4.030 1.00 93.88 83 ILE A O 1
ATOM 639 N N . LEU A 1 84 ? -1.444 10.813 3.947 1.00 93.56 84 LEU A N 1
ATOM 640 C CA . LEU A 1 84 ? -2.641 11.235 4.675 1.00 93.56 84 LEU A CA 1
ATOM 641 C C . LEU A 1 84 ? -2.370 11.609 6.130 1.00 93.56 84 LEU A C 1
ATOM 643 O O . LEU A 1 84 ? -3.039 12.502 6.643 1.00 93.56 84 LEU A O 1
ATOM 647 N N . GLN A 1 85 ? -1.421 10.955 6.801 1.00 92.94 85 GLN A N 1
ATOM 648 C CA . GLN A 1 85 ? -0.986 11.354 8.143 1.00 92.94 85 GLN A CA 1
ATOM 649 C C . GLN A 1 85 ? -0.341 12.743 8.128 1.00 92.94 85 GLN A C 1
ATOM 651 O O . GLN A 1 85 ? -0.644 13.562 8.988 1.00 92.94 85 GLN A O 1
ATOM 656 N N . LEU A 1 86 ? 0.480 13.045 7.120 1.00 94.75 86 LEU A N 1
ATOM 657 C CA . LEU A 1 86 ? 1.080 14.369 6.952 1.00 94.75 86 LEU A CA 1
ATOM 658 C C . LEU A 1 86 ? 0.035 15.424 6.552 1.00 94.75 86 LEU A C 1
ATOM 660 O O . LEU A 1 86 ? 0.019 16.523 7.103 1.00 94.75 86 LEU A O 1
ATOM 664 N N . LEU A 1 87 ? -0.894 15.088 5.652 1.00 93.25 87 LEU A N 1
ATOM 665 C CA . LEU A 1 87 ? -1.970 15.987 5.227 1.00 93.25 87 LEU A CA 1
ATOM 666 C C . LEU A 1 87 ? -2.952 16.320 6.353 1.00 93.25 87 LEU A C 1
ATOM 668 O O . LEU A 1 87 ? -3.560 17.383 6.307 1.00 93.25 87 LEU A O 1
ATOM 672 N N . GLN A 1 88 ? -3.097 15.467 7.369 1.00 92.38 88 GLN A N 1
ATOM 673 C CA . GLN A 1 88 ? -3.882 15.800 8.563 1.00 92.38 88 GLN A CA 1
ATOM 674 C C . GLN A 1 88 ? -3.307 16.997 9.327 1.00 92.38 88 GLN A C 1
ATOM 676 O O . GLN A 1 88 ? -4.075 17.729 9.934 1.00 92.38 88 GLN A O 1
ATOM 681 N N . VAL A 1 89 ? -1.991 17.228 9.273 1.00 92.44 89 VAL A N 1
ATOM 682 C CA . VAL A 1 89 ? -1.347 18.380 9.931 1.00 92.44 89 VAL A CA 1
ATOM 683 C C . VAL A 1 89 ? -1.566 19.671 9.136 1.00 92.44 89 VAL A C 1
ATOM 685 O O . VAL A 1 89 ? -1.655 20.751 9.708 1.00 92.44 89 VAL A O 1
ATOM 688 N N . VAL A 1 90 ? -1.660 19.564 7.809 1.00 94.00 90 VAL A N 1
ATOM 689 C CA . VAL A 1 90 ? -1.753 20.718 6.900 1.00 94.00 90 VAL A CA 1
ATOM 690 C C . VAL A 1 90 ? -3.207 21.101 6.601 1.00 94.00 90 VAL A C 1
ATOM 692 O O . VAL A 1 90 ? -3.520 22.278 6.437 1.00 94.00 90 VAL A O 1
ATOM 695 N N . ILE A 1 91 ? -4.111 20.120 6.513 1.00 93.88 91 ILE A N 1
ATOM 696 C CA . ILE A 1 91 ? -5.511 20.312 6.126 1.00 93.88 91 ILE A CA 1
ATOM 697 C C . ILE A 1 91 ? -6.407 20.171 7.368 1.00 93.88 91 ILE A C 1
ATOM 699 O O . ILE A 1 91 ? -6.692 19.047 7.792 1.00 93.88 91 ILE A O 1
ATOM 703 N N . PRO A 1 92 ? -6.973 21.273 7.898 1.00 91.38 92 PRO A N 1
ATOM 704 C CA . PRO A 1 92 ? -7.742 21.251 9.146 1.00 91.38 92 PRO A CA 1
ATOM 705 C C . PRO A 1 92 ? -9.008 20.385 9.061 1.00 91.38 92 PRO A C 1
ATOM 707 O O . PRO A 1 92 ? -9.446 19.817 10.057 1.00 91.38 92 PRO A O 1
ATOM 710 N N . ARG A 1 93 ? -9.586 20.210 7.863 1.00 91.19 93 ARG A N 1
ATOM 711 C CA . ARG A 1 93 ? -10.718 19.288 7.654 1.00 91.19 93 ARG A CA 1
ATOM 712 C C . ARG A 1 93 ? -10.336 17.825 7.888 1.00 91.19 93 ARG A C 1
ATOM 714 O O . ARG A 1 93 ? -11.139 17.074 8.431 1.00 91.19 93 ARG A O 1
ATOM 721 N N . LEU A 1 94 ? -9.134 17.414 7.475 1.00 89.12 94 LEU A N 1
ATOM 722 C CA . LEU A 1 94 ? -8.646 16.053 7.711 1.00 89.12 94 LEU A CA 1
ATOM 723 C C . LEU A 1 94 ? -8.290 15.848 9.184 1.00 89.12 94 LEU A C 1
ATOM 725 O O . LEU A 1 94 ? -8.549 14.776 9.722 1.00 89.12 94 LEU A O 1
ATOM 729 N N . GLU A 1 95 ? -7.768 16.879 9.846 1.00 91.25 95 GLU A N 1
ATOM 730 C CA . GLU A 1 95 ? -7.536 16.871 11.291 1.00 91.25 95 GLU A CA 1
ATOM 731 C C . GLU A 1 95 ? -8.843 16.699 12.083 1.00 91.25 95 GLU A C 1
ATOM 733 O O . GLU A 1 95 ? -8.924 15.880 12.996 1.00 91.25 95 GLU A O 1
ATOM 738 N N . GLN A 1 96 ? -9.893 17.442 11.712 1.00 91.88 96 GLN A N 1
ATOM 739 C CA . GLN A 1 96 ? -11.224 17.325 12.314 1.00 91.88 96 GLN A CA 1
ATOM 740 C C . GLN A 1 96 ? -11.804 15.925 12.107 1.00 91.88 96 GLN A C 1
ATOM 742 O O . GLN A 1 96 ? -12.218 15.295 13.077 1.00 91.88 96 GLN A O 1
ATOM 747 N N . LEU A 1 97 ? -11.723 15.398 10.881 1.00 90.56 97 LEU A N 1
ATOM 748 C CA . LEU A 1 97 ? -12.081 14.011 10.581 1.00 90.56 97 LEU A CA 1
ATOM 749 C C . LEU A 1 97 ? -11.301 13.028 11.458 1.00 90.56 97 LEU A C 1
ATOM 751 O O . LEU A 1 97 ? -11.883 12.091 11.981 1.00 90.56 97 LEU A O 1
ATOM 755 N N . ALA A 1 98 ? -10.005 13.229 11.689 1.00 88.75 98 ALA A N 1
ATOM 756 C CA . ALA A 1 98 ? -9.234 12.348 12.567 1.00 88.75 98 ALA A CA 1
ATOM 757 C C . ALA A 1 98 ? -9.707 12.405 14.036 1.00 88.75 98 ALA A C 1
ATOM 759 O O . ALA A 1 98 ? -9.633 11.395 14.745 1.00 88.75 98 ALA A O 1
ATOM 760 N N . LYS A 1 99 ? -10.225 13.559 14.483 1.00 91.31 99 LYS A N 1
ATOM 761 C CA . LYS A 1 99 ? -10.752 13.794 15.840 1.00 91.31 99 LYS A CA 1
ATOM 762 C C . LYS A 1 99 ? -12.165 13.237 16.068 1.00 91.31 99 LYS A C 1
ATOM 764 O O . LYS A 1 99 ? -12.539 13.044 17.219 1.00 91.31 99 LYS A O 1
ATOM 769 N N . GLU A 1 100 ? -12.914 12.883 15.020 1.00 90.75 100 GLU A N 1
ATOM 770 C CA . GLU A 1 100 ? -14.245 12.239 15.106 1.00 90.75 100 GLU A CA 1
ATOM 771 C C . GLU A 1 100 ? -14.210 10.775 15.614 1.00 90.75 100 GLU A C 1
ATOM 773 O O . GLU A 1 100 ? -15.229 10.080 15.639 1.00 90.75 100 GLU A O 1
ATOM 778 N N . GLY A 1 101 ? -13.041 10.265 16.013 1.00 89.44 101 GLY A N 1
ATOM 779 C CA . GLY A 1 101 ? -12.891 8.930 16.595 1.00 89.44 101 GLY A CA 1
ATOM 780 C C . GLY A 1 101 ? -12.941 7.807 15.554 1.00 89.44 101 GLY A C 1
ATOM 781 O O . GLY A 1 101 ? -12.308 7.889 14.499 1.00 89.44 101 GLY A O 1
ATOM 782 N N . GLU A 1 102 ? -13.653 6.711 15.850 1.00 91.44 102 GLU A N 1
ATOM 783 C CA . GLU A 1 102 ? -13.690 5.532 14.968 1.00 91.44 102 GLU A CA 1
ATOM 784 C C . GLU A 1 102 ? -14.266 5.832 13.583 1.00 91.44 102 GLU A C 1
ATOM 786 O O . GLU A 1 102 ? -13.751 5.331 12.580 1.00 91.44 102 GLU A O 1
ATOM 791 N N . PHE A 1 103 ? -15.326 6.639 13.515 1.00 92.31 103 PHE A N 1
ATOM 792 C CA . PHE A 1 103 ? -15.990 6.959 12.254 1.00 92.31 103 PHE A CA 1
ATOM 793 C C . PHE A 1 103 ? -15.049 7.719 11.312 1.00 92.31 103 PHE A C 1
ATOM 795 O O . PHE A 1 103 ? -14.837 7.318 10.164 1.00 92.31 103 PHE A O 1
ATOM 802 N N . GLY A 1 104 ? -14.401 8.752 11.843 1.00 91.19 104 GLY A N 1
ATOM 803 C CA . GLY A 1 104 ? -13.407 9.543 11.139 1.00 91.19 104 GLY A CA 1
ATOM 804 C C . GLY A 1 104 ? -12.202 8.734 10.662 1.00 91.19 104 GLY A C 1
ATOM 805 O O . GLY A 1 104 ? -11.827 8.791 9.488 1.00 91.19 104 GLY A O 1
ATOM 806 N N . ARG A 1 105 ? -11.659 7.868 11.530 1.00 90.00 105 ARG A N 1
ATOM 807 C CA . ARG A 1 105 ? -10.578 6.933 11.169 1.00 90.00 105 ARG A CA 1
ATOM 808 C C . ARG A 1 105 ? -10.972 5.995 10.032 1.00 90.00 105 ARG A C 1
ATOM 810 O O . ARG A 1 105 ? -10.177 5.780 9.120 1.00 90.00 105 ARG A O 1
ATOM 817 N N . ARG A 1 106 ? -12.198 5.461 10.030 1.00 92.94 106 ARG A N 1
ATOM 818 C CA . ARG A 1 106 ? -12.689 4.618 8.923 1.00 92.94 106 ARG A CA 1
ATOM 819 C C . ARG A 1 106 ? -12.739 5.389 7.607 1.00 92.94 106 ARG A C 1
ATOM 821 O O . ARG A 1 106 ? -12.383 4.828 6.571 1.00 92.94 106 ARG A O 1
ATOM 828 N N . LYS A 1 107 ? -13.133 6.664 7.641 1.00 93.12 107 LYS A N 1
ATOM 829 C CA . LYS A 1 107 ? -13.197 7.522 6.452 1.00 93.12 107 LYS A CA 1
ATOM 830 C C . LYS A 1 107 ? -11.805 7.873 5.925 1.00 93.12 107 LYS A C 1
ATOM 832 O O . LYS A 1 107 ? -11.569 7.759 4.727 1.00 93.12 107 LYS A O 1
ATOM 837 N N . ILE A 1 108 ? -10.855 8.182 6.807 1.00 93.19 108 ILE A N 1
ATOM 838 C CA . ILE A 1 108 ? -9.446 8.382 6.430 1.00 93.19 108 ILE A CA 1
ATOM 839 C C . ILE A 1 108 ? -8.862 7.101 5.823 1.00 93.19 108 ILE A C 1
ATOM 841 O O . ILE A 1 108 ? -8.241 7.162 4.767 1.00 93.19 108 ILE A O 1
ATOM 845 N N . ASN A 1 109 ? -9.136 5.932 6.407 1.00 93.69 109 ASN A N 1
ATOM 846 C CA . ASN A 1 109 ? -8.697 4.650 5.847 1.00 93.69 109 ASN A CA 1
ATOM 847 C C . ASN A 1 109 ? -9.325 4.369 4.471 1.00 93.69 109 ASN A C 1
ATOM 849 O O . ASN A 1 109 ? -8.678 3.801 3.596 1.00 93.69 109 ASN A O 1
ATOM 853 N N . GLN A 1 110 ? -10.579 4.769 4.243 1.00 93.94 110 GLN A N 1
ATOM 854 C CA . GLN A 1 110 ? -11.194 4.695 2.916 1.00 93.94 110 GLN A CA 1
ATOM 855 C C . GLN A 1 110 ? -10.460 5.581 1.907 1.00 93.94 110 GLN A C 1
ATOM 857 O O . GLN A 1 110 ? -10.124 5.096 0.829 1.00 93.94 110 GLN A O 1
ATOM 862 N N . ILE A 1 111 ? -10.162 6.832 2.268 1.00 94.31 111 ILE A N 1
ATOM 863 C CA . ILE A 1 111 ? -9.393 7.753 1.420 1.00 94.31 111 ILE A CA 1
ATOM 864 C C . ILE A 1 111 ? -8.004 7.174 1.134 1.00 94.31 111 ILE A C 1
ATOM 866 O O . ILE A 1 111 ? -7.571 7.201 -0.014 1.00 94.31 111 ILE A O 1
ATOM 870 N N . ALA A 1 112 ? -7.345 6.588 2.140 1.00 94.19 112 ALA A N 1
ATOM 871 C CA . ALA A 1 112 ? -6.049 5.933 1.983 1.00 94.19 112 ALA A CA 1
ATOM 872 C C . ALA A 1 112 ? -6.115 4.842 0.921 1.00 94.19 112 ALA A C 1
ATOM 874 O O . ALA A 1 112 ? -5.319 4.863 -0.006 1.00 94.19 112 ALA A O 1
ATOM 875 N N . ARG A 1 113 ? -7.123 3.963 0.986 1.00 93.56 113 ARG A N 1
ATOM 876 C CA . ARG A 1 113 ? -7.308 2.893 -0.005 1.00 93.56 113 ARG A CA 1
ATOM 877 C C . ARG A 1 113 ? -7.515 3.425 -1.422 1.00 93.56 113 ARG A C 1
ATOM 879 O O . ARG A 1 113 ? -6.919 2.891 -2.349 1.00 93.56 113 ARG A O 1
ATOM 886 N N . TYR A 1 114 ? -8.311 4.477 -1.608 1.00 94.44 114 TYR A N 1
ATOM 887 C CA . TYR A 1 114 ? -8.487 5.069 -2.940 1.00 94.44 114 TYR A CA 1
ATOM 888 C C . TYR A 1 114 ? -7.209 5.744 -3.445 1.00 94.44 114 TYR A C 1
ATOM 890 O O . TYR A 1 114 ? -6.840 5.590 -4.608 1.00 94.44 114 TYR A O 1
ATOM 898 N N . MET A 1 115 ? -6.496 6.439 -2.558 1.00 93.44 115 MET A N 1
ATOM 899 C CA . MET A 1 115 ? -5.212 7.058 -2.871 1.00 93.44 115 MET A CA 1
ATOM 900 C C . MET A 1 115 ? -4.158 6.010 -3.239 1.00 93.44 115 MET A C 1
ATOM 902 O O . MET A 1 115 ? -3.407 6.218 -4.182 1.00 93.44 115 MET A O 1
ATOM 906 N N . THR A 1 116 ? -4.142 4.864 -2.556 1.00 93.69 116 THR A N 1
ATOM 907 C CA . THR A 1 116 ? -3.280 3.724 -2.882 1.00 93.69 116 THR A CA 1
ATOM 908 C C . THR A 1 116 ? -3.476 3.256 -4.312 1.00 93.69 116 THR A C 1
ATOM 910 O O . THR A 1 116 ? -2.486 3.086 -5.009 1.00 93.69 116 THR A O 1
ATOM 913 N N . VAL A 1 117 ? -4.721 3.086 -4.770 1.00 91.75 117 VAL A N 1
ATOM 914 C CA . VAL A 1 117 ? -4.995 2.647 -6.149 1.00 91.75 117 VAL A CA 1
ATOM 915 C C . VAL A 1 117 ? -4.469 3.672 -7.155 1.00 91.75 117 VAL A C 1
ATOM 917 O O . VAL A 1 117 ? -3.791 3.302 -8.110 1.00 91.75 117 VAL A O 1
ATOM 920 N N . GLY A 1 118 ? -4.708 4.965 -6.915 1.00 91.75 118 GLY A N 1
ATOM 921 C CA . GLY A 1 118 ? -4.179 6.034 -7.768 1.00 91.75 118 GLY A CA 1
ATOM 922 C C . GLY A 1 118 ? -2.648 6.066 -7.804 1.00 91.75 118 GLY A C 1
ATOM 923 O O . GLY A 1 118 ? -2.055 6.141 -8.878 1.00 91.75 118 GLY A O 1
ATOM 924 N N . LEU A 1 119 ? -1.998 5.954 -6.642 1.00 90.88 119 LEU A N 1
ATOM 925 C CA . LEU A 1 119 ? -0.538 5.914 -6.544 1.00 90.88 119 LEU A CA 1
ATOM 926 C C . LEU A 1 119 ? 0.044 4.665 -7.198 1.00 90.88 119 LEU A C 1
ATOM 928 O O . LEU A 1 119 ? 1.034 4.778 -7.911 1.00 90.88 119 LEU A O 1
ATOM 932 N N . ALA A 1 120 ? -0.570 3.500 -7.003 1.00 89.38 120 ALA A N 1
ATOM 933 C CA . ALA A 1 120 ? -0.104 2.252 -7.589 1.00 89.38 120 ALA A CA 1
ATOM 934 C C . ALA A 1 120 ? -0.194 2.283 -9.119 1.00 89.38 120 ALA A C 1
ATOM 936 O O . ALA A 1 120 ? 0.740 1.850 -9.786 1.00 89.38 120 ALA A O 1
ATOM 937 N N . LEU A 1 121 ? -1.250 2.871 -9.693 1.00 89.00 121 LEU A N 1
ATOM 938 C CA . LEU A 1 121 ? -1.369 3.073 -11.144 1.00 89.00 121 LEU A CA 1
ATOM 939 C C . LEU A 1 121 ? -0.253 3.968 -11.696 1.00 89.00 121 LEU A C 1
ATOM 941 O O . LEU A 1 121 ? 0.360 3.652 -12.716 1.00 89.00 121 LEU A O 1
ATOM 945 N N . VAL A 1 122 ? 0.047 5.073 -11.012 1.00 89.19 122 VAL A N 1
ATOM 946 C CA . VAL A 1 122 ? 1.121 5.987 -11.426 1.00 89.19 122 VAL A CA 1
ATOM 947 C C . VAL A 1 122 ? 2.495 5.329 -11.262 1.00 89.19 122 VAL A C 1
ATOM 949 O O . VAL A 1 122 ? 3.316 5.396 -12.174 1.00 89.19 122 VAL A O 1
ATOM 952 N N . GLN A 1 123 ? 2.742 4.663 -10.130 1.00 85.50 123 GLN A N 1
ATOM 953 C CA . GLN A 1 123 ? 4.016 4.005 -9.823 1.00 85.50 123 GLN A CA 1
ATOM 95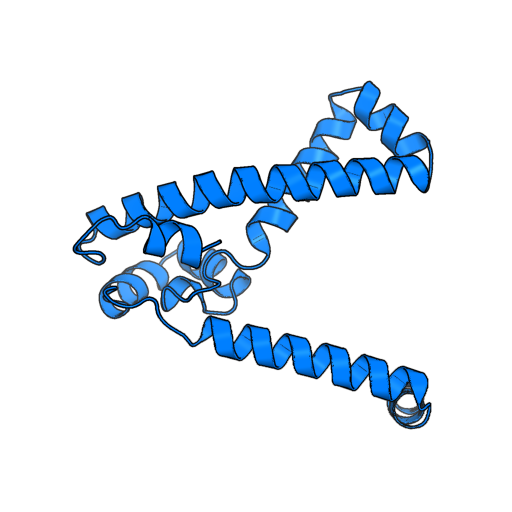4 C C . GLN A 1 123 ? 4.288 2.814 -10.745 1.00 85.50 123 GLN A C 1
ATOM 956 O O . GLN A 1 123 ? 5.391 2.715 -11.272 1.00 85.50 123 GLN A O 1
ATOM 961 N N . SER A 1 124 ? 3.299 1.951 -10.995 1.00 83.75 124 SER A N 1
ATOM 962 C CA . SER A 1 124 ? 3.432 0.818 -11.926 1.00 83.75 124 SER A CA 1
ATOM 963 C C . SER A 1 124 ? 3.738 1.299 -13.340 1.00 83.75 124 SER A C 1
ATOM 965 O O . SER A 1 124 ? 4.676 0.811 -13.964 1.00 83.75 124 SER A O 1
ATOM 967 N N . THR A 1 125 ? 3.021 2.320 -13.817 1.00 83.88 125 THR A N 1
ATOM 968 C CA . THR A 1 125 ? 3.273 2.927 -15.129 1.00 83.88 125 THR A CA 1
ATOM 969 C C . THR A 1 125 ? 4.693 3.491 -15.206 1.00 83.88 125 THR A C 1
ATOM 971 O O . THR A 1 125 ? 5.440 3.154 -16.124 1.00 83.88 125 THR A O 1
ATOM 974 N N . ALA A 1 126 ? 5.101 4.300 -14.223 1.00 83.50 126 ALA A N 1
ATOM 975 C CA . ALA A 1 126 ? 6.445 4.874 -14.166 1.00 83.50 126 ALA A CA 1
ATOM 976 C C . ALA A 1 126 ? 7.535 3.792 -14.137 1.00 83.50 126 ALA A C 1
ATOM 978 O O . ALA A 1 126 ? 8.546 3.915 -14.827 1.00 83.50 126 ALA A O 1
ATOM 979 N N . MET A 1 127 ? 7.311 2.711 -13.390 1.00 79.00 127 MET A N 1
ATOM 980 C CA . MET A 1 127 ? 8.247 1.601 -13.265 1.00 79.00 127 MET A CA 1
ATOM 981 C C . MET A 1 127 ? 8.376 0.809 -14.572 1.00 79.00 127 MET A C 1
ATOM 983 O O . MET A 1 127 ? 9.493 0.533 -15.001 1.00 79.00 127 MET A O 1
ATOM 987 N N . VAL A 1 128 ? 7.269 0.524 -15.267 1.00 78.88 128 VAL A N 1
ATOM 988 C CA . VAL A 1 128 ? 7.297 -0.108 -16.599 1.00 78.88 128 VAL A CA 1
ATOM 989 C C . VAL A 1 128 ? 8.072 0.751 -17.601 1.00 78.88 128 VAL A C 1
ATOM 991 O O . VAL A 1 128 ? 8.922 0.232 -18.322 1.00 78.88 128 VAL A O 1
ATOM 994 N N . PHE A 1 129 ? 7.844 2.068 -17.629 1.00 78.12 129 PHE A N 1
ATOM 995 C CA . PHE A 1 129 ? 8.615 2.971 -18.493 1.00 78.12 129 PHE A CA 1
ATOM 996 C C . PHE A 1 129 ? 10.102 3.010 -18.125 1.00 78.12 129 PHE A C 1
ATOM 998 O O . PHE A 1 129 ? 10.950 2.988 -19.017 1.00 78.12 129 PHE A O 1
ATOM 1005 N N . PHE A 1 130 ? 10.424 3.029 -16.831 1.00 78.00 130 PHE A N 1
ATOM 1006 C CA . PHE A 1 130 ? 11.802 3.034 -16.350 1.00 78.00 130 PHE A CA 1
ATOM 1007 C C . PHE A 1 130 ? 12.550 1.772 -16.797 1.00 78.00 130 PHE A C 1
ATOM 1009 O O . PHE A 1 130 ? 13.580 1.882 -17.454 1.00 78.00 130 PHE A O 1
ATOM 1016 N N . PHE A 1 131 ? 11.997 0.581 -16.549 1.00 73.62 131 PHE A N 1
ATOM 1017 C CA . PHE A 1 131 ? 12.627 -0.694 -16.921 1.00 73.62 131 PHE A CA 1
ATOM 1018 C C . PHE A 1 131 ? 12.624 -0.981 -18.426 1.00 73.62 131 PHE A C 1
ATOM 1020 O O . PHE A 1 131 ? 13.513 -1.675 -18.927 1.00 73.62 131 PHE A O 1
ATOM 1027 N N . ARG A 1 132 ? 11.694 -0.392 -19.184 1.00 73.06 132 ARG A N 1
ATOM 1028 C CA . ARG A 1 132 ? 11.740 -0.416 -20.651 1.00 73.06 132 ARG A CA 1
ATOM 1029 C C . ARG A 1 132 ? 13.001 0.255 -21.193 1.00 73.06 132 ARG A C 1
ATOM 1031 O O . ARG A 1 132 ? 13.604 -0.274 -22.123 1.00 73.06 132 ARG A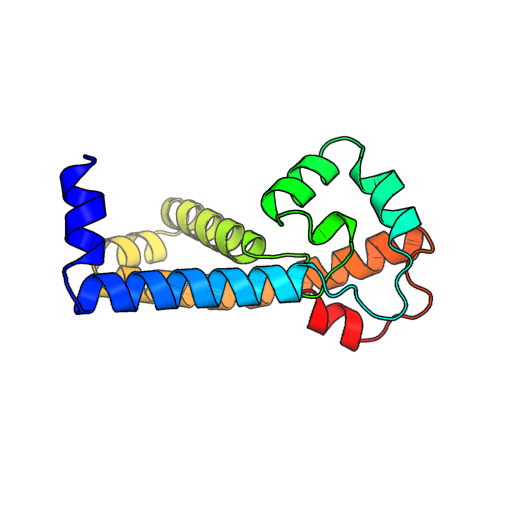 O 1
ATOM 1038 N N . ASN A 1 133 ? 13.426 1.375 -20.606 1.00 69.81 133 ASN A N 1
ATOM 1039 C CA . ASN A 1 133 ? 14.630 2.089 -21.048 1.00 69.81 133 ASN A CA 1
ATOM 1040 C C . ASN A 1 133 ? 15.916 1.262 -20.855 1.00 69.81 133 ASN A C 1
ATOM 1042 O O . ASN A 1 133 ? 16.896 1.498 -21.554 1.00 69.81 133 ASN A O 1
ATOM 1046 N N . PHE A 1 134 ? 15.894 0.253 -19.977 1.00 66.12 134 PHE A N 1
ATOM 1047 C CA . PHE A 1 134 ? 16.986 -0.709 -19.776 1.00 66.12 134 PHE A CA 1
ATOM 1048 C C . PHE A 1 134 ? 16.901 -1.944 -20.692 1.00 66.12 134 PHE A C 1
ATOM 1050 O O . PHE A 1 134 ? 17.691 -2.877 -20.562 1.00 66.12 134 PHE A O 1
ATOM 1057 N N . GLY A 1 135 ? 15.945 -1.984 -21.628 1.00 66.00 135 GLY A N 1
ATOM 1058 C CA . GLY A 1 135 ? 15.783 -3.103 -22.561 1.00 66.00 135 GLY A CA 1
ATOM 1059 C C . GLY A 1 135 ? 15.327 -4.406 -21.896 1.00 66.00 135 GLY A C 1
ATOM 1060 O O . GLY A 1 135 ? 15.573 -5.482 -22.446 1.00 66.00 135 GLY A O 1
ATOM 1061 N N . ALA A 1 136 ? 14.700 -4.312 -20.716 1.00 64.38 136 ALA A N 1
ATOM 1062 C CA . ALA A 1 136 ? 14.137 -5.445 -19.979 1.00 64.38 136 ALA A CA 1
ATOM 1063 C C . ALA A 1 136 ? 12.696 -5.788 -20.412 1.00 64.38 136 ALA A C 1
ATOM 1065 O O . ALA A 1 136 ? 12.226 -6.888 -20.133 1.00 64.38 136 ALA A O 1
ATOM 1066 N N . ILE A 1 137 ? 12.004 -4.868 -21.103 1.00 63.75 137 ILE A N 1
ATOM 1067 C CA . ILE A 1 137 ? 10.607 -5.021 -21.544 1.00 63.75 137 ILE A CA 1
ATOM 1068 C C . ILE A 1 137 ? 10.507 -4.707 -23.051 1.00 63.75 137 ILE A C 1
ATOM 1070 O O . ILE A 1 137 ? 10.706 -3.552 -23.436 1.00 63.75 137 ILE A O 1
ATOM 1074 N N . PRO A 1 138 ? 10.199 -5.695 -23.916 1.00 60.22 138 PRO A N 1
ATOM 1075 C CA . PRO A 1 138 ? 10.183 -5.513 -25.367 1.00 60.22 138 PRO A CA 1
ATOM 1076 C C . PRO A 1 138 ? 8.933 -4.786 -25.897 1.00 60.22 138 PRO A C 1
ATOM 1078 O O . PRO A 1 138 ? 9.044 -4.071 -26.887 1.00 60.22 138 PRO A O 1
ATOM 1081 N N . ASN A 1 139 ? 7.767 -4.901 -25.242 1.00 62.00 139 ASN A N 1
ATOM 1082 C CA . ASN A 1 139 ? 6.514 -4.246 -25.652 1.00 62.00 139 ASN A CA 1
ATOM 1083 C C . ASN A 1 139 ? 5.774 -3.640 -24.449 1.00 62.00 139 ASN A C 1
ATOM 1085 O O . ASN A 1 139 ? 5.725 -4.251 -23.386 1.00 62.00 139 ASN A O 1
ATOM 1089 N N . PHE A 1 140 ? 5.186 -2.450 -24.619 1.00 59.75 140 PHE A N 1
ATOM 1090 C CA . PHE A 1 140 ? 4.307 -1.847 -23.612 1.00 59.75 140 PHE A CA 1
ATOM 1091 C C . PHE A 1 140 ? 2.915 -2.462 -23.751 1.00 59.75 140 PHE A C 1
ATOM 1093 O O . PHE A 1 140 ? 2.181 -2.104 -24.671 1.00 59.75 140 PHE A O 1
ATOM 1100 N N . ASP A 1 141 ? 2.570 -3.387 -22.861 1.00 65.62 141 ASP A N 1
ATOM 1101 C CA . ASP A 1 141 ? 1.210 -3.899 -22.748 1.00 65.62 141 ASP A CA 1
ATOM 1102 C C . ASP A 1 141 ? 0.576 -3.393 -21.445 1.00 65.62 141 ASP A C 1
ATOM 1104 O O . ASP A 1 141 ? 1.219 -3.335 -20.392 1.00 65.62 141 ASP A O 1
ATOM 1108 N N . PHE A 1 142 ? -0.707 -3.033 -21.506 1.00 65.75 142 PHE A N 1
ATOM 1109 C CA . PHE A 1 142 ? -1.493 -2.654 -20.328 1.00 65.75 142 PHE A CA 1
ATOM 1110 C C . PHE A 1 142 ? -1.520 -3.794 -19.302 1.00 65.75 142 PHE A C 1
ATOM 1112 O O . PHE A 1 142 ? -1.594 -3.555 -18.097 1.00 65.75 142 PHE A O 1
ATOM 1119 N N . MET A 1 143 ? -1.376 -5.032 -19.782 1.00 65.62 143 MET A N 1
ATOM 1120 C CA . MET A 1 143 ? -1.220 -6.224 -18.962 1.00 65.62 143 MET A CA 1
ATOM 1121 C C . MET A 1 143 ? -0.032 -6.123 -17.991 1.00 65.62 143 MET A C 1
ATOM 1123 O O . MET A 1 143 ? -0.181 -6.493 -16.831 1.00 65.62 143 MET A O 1
ATOM 1127 N N . HIS A 1 144 ? 1.119 -5.571 -18.395 1.00 67.12 144 HIS A N 1
ATOM 1128 C CA . HIS A 1 144 ? 2.274 -5.427 -17.494 1.00 67.12 144 HIS A CA 1
ATOM 1129 C C . HIS A 1 144 ? 2.036 -4.383 -16.408 1.00 67.12 144 HIS A C 1
ATOM 1131 O O . HIS A 1 144 ? 2.439 -4.591 -15.273 1.00 67.12 144 HIS A O 1
ATOM 1137 N N . VAL A 1 145 ? 1.345 -3.287 -16.722 1.00 67.88 145 VAL A N 1
ATOM 1138 C CA . VAL A 1 145 ? 1.003 -2.250 -15.734 1.00 67.88 145 VAL A CA 1
ATOM 1139 C C . VAL A 1 145 ? -0.029 -2.780 -14.735 1.00 67.88 145 VAL A C 1
ATOM 1141 O O . VAL A 1 145 ? 0.138 -2.613 -13.529 1.00 67.88 145 VAL A O 1
ATOM 1144 N N . ALA A 1 146 ? -1.067 -3.464 -15.223 1.00 68.12 146 ALA A N 1
ATOM 1145 C CA . ALA A 1 146 ? -2.132 -4.014 -14.389 1.00 68.12 146 ALA A CA 1
ATOM 1146 C C . ALA A 1 146 ? -1.659 -5.163 -13.488 1.00 68.12 146 ALA A C 1
ATOM 1148 O O . ALA A 1 146 ? -2.181 -5.323 -12.390 1.00 68.12 146 ALA A O 1
ATOM 1149 N N . LEU A 1 147 ? -0.678 -5.950 -13.937 1.00 70.00 147 LEU A N 1
ATOM 1150 C CA . LEU A 1 147 ? -0.142 -7.072 -13.173 1.00 70.00 147 LEU A CA 1
ATOM 1151 C C . LEU A 1 147 ? 0.958 -6.678 -12.176 1.00 70.00 147 LEU A C 1
ATOM 1153 O O . LEU A 1 147 ? 1.482 -7.574 -11.548 1.00 70.00 147 LEU A O 1
ATOM 1157 N N . ILE A 1 148 ? 1.369 -5.412 -12.048 1.00 69.62 148 ILE A N 1
ATOM 1158 C CA . ILE A 1 148 ? 2.414 -4.976 -11.085 1.00 69.62 148 ILE A CA 1
ATOM 1159 C C . ILE A 1 148 ? 1.817 -4.329 -9.820 1.00 69.62 148 ILE A C 1
ATOM 1161 O O . ILE A 1 148 ? 2.517 -4.174 -8.812 1.00 69.62 148 ILE A O 1
ATOM 1165 N N . ILE A 1 149 ? 0.545 -3.929 -9.904 1.00 67.38 149 ILE A N 1
ATOM 1166 C CA . ILE A 1 149 ? -0.257 -3.259 -8.866 1.00 67.38 149 ILE A CA 1
ATOM 1167 C C . ILE A 1 149 ? -0.722 -4.264 -7.815 1.00 67.38 149 ILE A C 1
ATOM 1169 O O . ILE A 1 149 ? -0.556 -3.943 -6.617 1.00 67.38 149 ILE A O 1
#

Organism: NCBI:txid412755

pLDDT: mean 81.64, std 10.3, range [59.75, 94.75]

Sequence (149 aa):
MFRAIVNAFRIKEVRNRILFTIGILAIYRFGANITLPGVDATKILEQVETGVMGLMDLFSGGALGRFAVFSLGIMPYITASIILQLLQVVIPRLEQLAKEGEFGRRKINQIARYMTVGLALVQSTAMVFFFRNFGAIPNFDFMHVALII

Foldseek 3Di:
DVVVVVVLCVPPVSVVVVVVVVVVVVVLVVQLPAADPQFDLVLLLVVCVDDPNVVLCVVQVNSCSRLGLANNPCVLLVVLLVVLVVVLVVPVVLVVLVVVPPRSVVVSSVSSVVSSVVSLLVVLVVVVVVVVVSVRHPDDDVVSSNSHD

Radius of gyration: 19.33 Å; chains: 1; bounding box: 39×46×53 Å